Protein AF-A0A1F5CAJ2-F1 (afdb_monomer)

Foldseek 3Di:
DPPVVVVVVVVVVVVVVVVVVVVVLQPDQDPVSLVVLLVVLLVLLVVLLVLQVAFQADVVVPRHGLVNCLVVPVPLSVLLNVLSVQLNVLSVDPDLVSLVVSLVSLVVSLVSLVVVSCVRCVDPDDDDPRNCSSVVSNVSSVVSNVSSVSSNSSSVVVVVVVD

Solvent-accessible surface area (backbone atoms only — not comparable to full-atom values): 8713 Å² total; per-residue (Å²): 141,65,68,69,59,55,53,50,51,51,52,51,54,50,50,52,53,50,53,54,55,50,50,62,66,74,71,58,88,46,77,65,52,52,54,45,35,36,49,51,38,30,52,53,41,54,52,44,59,55,43,28,75,35,30,53,35,53,67,94,76,69,39,41,20,42,50,53,40,29,74,73,62,37,62,60,50,37,51,37,53,50,27,47,54,50,18,36,57,20,40,71,48,89,48,67,70,42,34,53,52,15,40,53,33,41,51,51,29,51,57,44,51,55,57,40,48,52,70,75,53,79,61,97,66,88,79,51,91,71,35,42,37,56,58,54,40,50,53,50,39,55,55,40,45,54,40,36,50,50,39,48,52,54,52,54,52,54,56,65,75,74,106

Secondary structure (DSSP, 8-state):
--HHHHHHHHHHHHHHHHHHHHHHHHH---HHHHHHHHHHHHHHHHHHHHGGGSB-S-GGGT--BHHHHHHTT-HHHHHHHHHHHHHHHHHT-S-HHHHHHHHHHHHHHHHHHHHHHHHH--S-----GGG-HHHHHHHHHHHHHHHHHHHHHHHHHHHHHH-

Sequence (163 aa):
MSETWEIAIFWFVFMILSGWILRQFYFSKSATLIKYFRHTAFIVEIIIIGLFFFPWVPKARGGFSGWNLALHGNAGVTALLLLLIISAGLFLSRNLKFIIVGVASHIAANVLIFAVMIQILPETVQLGFHDVAPIIMALLLLTNTVVALLLWDQLQKQERYSK

pLDDT: mean 83.62, std 11.01, range [51.66, 96.25]

Organism: NCBI:txid1797306

Structure (mmCIF, N/CA/C/O backbone):
data_AF-A0A1F5CAJ2-F1
#
_entry.id   AF-A0A1F5CAJ2-F1
#
loop_
_atom_site.group_PDB
_atom_site.id
_atom_site.type_symbol
_atom_site.label_atom_id
_atom_site.label_alt_id
_atom_site.label_comp_id
_atom_site.label_asym_id
_atom_site.label_entity_id
_atom_site.label_seq_id
_atom_site.pdbx_PDB_ins_code
_atom_site.Cartn_x
_atom_site.Cartn_y
_atom_site.Cartn_z
_atom_site.occupancy
_atom_site.B_iso_or_equiv
_atom_site.auth_seq_id
_atom_site.auth_comp_id
_atom_site.auth_asym_id
_atom_site.auth_atom_id
_atom_site.pdbx_PDB_model_num
ATOM 1 N N . MET A 1 1 ? 35.418 11.214 11.364 1.00 51.66 1 MET A N 1
ATOM 2 C CA . MET A 1 1 ? 34.842 10.839 12.678 1.00 51.66 1 MET A CA 1
ATOM 3 C C . MET A 1 1 ? 33.570 11.649 13.017 1.00 51.66 1 MET A C 1
ATOM 5 O O . MET A 1 1 ? 33.241 11.768 14.188 1.00 51.66 1 MET A O 1
ATOM 9 N N . SER A 1 2 ? 32.831 12.178 12.025 1.00 60.28 2 SER A N 1
ATOM 10 C CA . SER A 1 2 ? 31.678 13.082 12.234 1.00 60.28 2 SER A CA 1
ATOM 11 C C . SER A 1 2 ? 30.306 12.474 11.899 1.00 60.28 2 SER A C 1
ATOM 13 O O . SER A 1 2 ? 29.328 12.834 12.537 1.00 60.28 2 SER A O 1
ATOM 15 N N . GLU A 1 3 ? 30.213 11.510 10.980 1.00 64.81 3 GLU A N 1
ATOM 16 C CA . GLU A 1 3 ? 28.907 11.022 10.490 1.00 64.81 3 GLU A CA 1
ATOM 17 C C . GLU A 1 3 ? 28.142 10.138 11.493 1.00 64.81 3 GLU A C 1
ATOM 19 O O . GLU A 1 3 ? 26.915 10.155 11.545 1.00 64.81 3 GLU A O 1
ATOM 24 N N . THR A 1 4 ? 28.839 9.378 12.342 1.00 74.88 4 THR A N 1
ATOM 25 C CA . THR A 1 4 ? 28.196 8.415 13.255 1.00 74.88 4 THR A CA 1
ATOM 26 C C . THR A 1 4 ? 27.371 9.081 14.353 1.00 74.88 4 THR A C 1
ATOM 28 O O . THR A 1 4 ? 26.345 8.541 14.766 1.00 74.88 4 THR A O 1
ATOM 31 N N . TRP A 1 5 ? 27.791 10.256 14.824 1.00 82.56 5 TRP A N 1
ATOM 32 C CA . TRP A 1 5 ? 27.087 10.980 15.883 1.00 82.56 5 TRP A CA 1
ATOM 33 C C . TRP A 1 5 ? 25.833 11.684 15.362 1.00 82.56 5 TRP A C 1
ATOM 35 O O . TRP A 1 5 ? 24.804 11.663 16.032 1.00 82.56 5 TRP A O 1
ATOM 45 N N . GLU A 1 6 ? 25.885 12.233 14.148 1.00 79.44 6 GLU A N 1
ATOM 46 C CA . GLU A 1 6 ? 24.728 12.842 13.481 1.00 79.44 6 GLU A CA 1
ATOM 47 C C . GLU A 1 6 ? 23.634 11.801 13.212 1.00 79.44 6 GLU A C 1
ATOM 49 O O . GLU A 1 6 ? 22.464 12.030 13.529 1.00 79.44 6 GLU A O 1
ATOM 54 N N . ILE A 1 7 ? 24.027 10.615 12.732 1.00 80.69 7 ILE A N 1
ATOM 55 C CA . ILE A 1 7 ? 23.117 9.482 12.526 1.00 80.69 7 ILE A CA 1
ATOM 56 C C . ILE A 1 7 ? 22.482 9.050 13.858 1.00 80.69 7 ILE A C 1
ATOM 58 O O . ILE A 1 7 ? 21.267 8.859 13.928 1.00 80.69 7 ILE A O 1
ATOM 62 N N . ALA A 1 8 ? 23.269 8.931 14.932 1.00 84.31 8 ALA A N 1
ATOM 63 C CA . ALA A 1 8 ? 22.755 8.536 16.245 1.00 84.31 8 ALA A CA 1
ATOM 64 C C . ALA A 1 8 ? 21.752 9.556 16.816 1.00 84.31 8 ALA A C 1
ATOM 66 O O . ALA A 1 8 ? 20.702 9.166 17.331 1.00 84.31 8 ALA A O 1
ATOM 67 N N . ILE A 1 9 ? 22.042 10.855 16.688 1.00 85.50 9 ILE A N 1
ATOM 68 C CA . ILE A 1 9 ? 21.148 11.931 17.136 1.00 85.50 9 ILE A CA 1
ATOM 69 C C . ILE A 1 9 ? 19.850 11.923 16.326 1.00 85.50 9 ILE A C 1
ATOM 71 O O . ILE A 1 9 ? 18.773 12.001 16.919 1.00 85.50 9 ILE A O 1
ATOM 75 N N . PHE A 1 10 ? 19.932 11.775 15.000 1.00 83.19 10 PHE A N 1
ATOM 76 C CA . PHE A 1 10 ? 18.750 11.679 14.144 1.00 83.19 10 PHE A CA 1
ATOM 77 C C . PHE A 1 10 ? 17.832 10.537 14.592 1.00 83.19 10 PHE A C 1
ATOM 79 O O . PHE A 1 10 ? 16.653 10.773 14.856 1.00 83.19 10 PHE A O 1
ATOM 86 N N . TRP A 1 11 ? 18.368 9.322 14.762 1.00 83.06 11 TRP A N 1
ATOM 87 C CA . TRP A 1 11 ? 17.574 8.168 15.195 1.00 83.06 11 TRP A CA 1
ATOM 88 C C . TRP A 1 11 ? 17.002 8.334 16.603 1.00 83.06 11 TRP A C 1
ATOM 90 O O . TRP A 1 11 ? 15.862 7.940 16.848 1.00 83.06 11 TRP A O 1
ATOM 100 N N . PHE A 1 12 ? 17.751 8.948 17.519 1.00 84.19 12 PHE A N 1
ATOM 101 C CA . PHE A 1 12 ? 17.285 9.200 18.880 1.00 84.19 12 PHE A CA 1
ATOM 102 C C . PHE A 1 12 ? 16.118 10.194 18.916 1.00 84.19 12 PHE A C 1
ATOM 104 O O . PHE A 1 12 ? 15.074 9.916 19.512 1.00 84.19 12 PHE A O 1
ATOM 111 N N . VAL A 1 13 ? 16.257 11.328 18.224 1.00 79.75 13 VAL A N 1
ATOM 112 C CA . VAL A 1 13 ? 15.194 12.335 18.099 1.00 79.75 13 VAL A CA 1
ATOM 113 C C . VAL A 1 13 ? 13.984 11.737 17.385 1.00 79.75 13 VAL A C 1
ATOM 115 O O . VAL A 1 13 ? 12.855 11.902 17.849 1.00 79.75 13 VAL A O 1
ATOM 118 N N . PHE A 1 14 ? 14.212 10.981 16.310 1.00 78.56 14 PHE A N 1
ATOM 119 C CA . PHE A 1 14 ? 13.160 10.300 15.564 1.00 78.56 14 PHE A CA 1
ATOM 120 C C . PHE A 1 14 ? 12.399 9.288 16.428 1.00 78.56 14 PHE A C 1
ATOM 122 O O . PHE A 1 14 ? 11.169 9.255 16.388 1.00 78.56 14 PHE A O 1
ATOM 129 N N . MET A 1 15 ? 13.095 8.507 17.259 1.00 78.75 15 MET A N 1
ATOM 130 C CA . MET A 1 15 ? 12.482 7.559 18.192 1.00 78.75 15 MET A CA 1
ATOM 131 C C . MET A 1 15 ? 11.616 8.272 19.240 1.00 78.75 15 MET A C 1
ATOM 133 O O . MET A 1 15 ? 10.490 7.840 19.492 1.00 78.75 15 MET A O 1
ATOM 137 N N . ILE A 1 16 ? 12.099 9.377 19.821 1.00 78.25 16 ILE A N 1
ATOM 138 C CA . ILE A 1 16 ? 11.341 10.161 20.811 1.00 78.25 16 ILE A CA 1
ATOM 139 C C . ILE A 1 16 ? 10.093 10.780 20.180 1.00 78.25 16 ILE A C 1
ATOM 141 O O . ILE A 1 16 ? 8.999 10.642 20.731 1.00 78.25 16 ILE A O 1
ATOM 145 N N . LEU A 1 17 ? 10.235 11.430 19.020 1.00 75.00 17 LEU A N 1
ATOM 146 C CA . LEU A 1 17 ? 9.106 12.021 18.300 1.00 75.00 17 LEU A CA 1
ATOM 147 C C . LEU A 1 17 ? 8.087 10.958 17.895 1.00 75.00 17 LEU A C 1
ATOM 149 O O . LEU A 1 17 ? 6.894 11.141 18.131 1.00 75.00 17 LEU A O 1
ATOM 153 N N . SER A 1 18 ? 8.550 9.829 17.357 1.00 72.44 18 SER A N 1
ATOM 154 C CA . SER A 1 18 ? 7.681 8.708 16.993 1.00 72.44 18 SER A CA 1
ATOM 155 C C . SER A 1 18 ? 6.931 8.186 18.216 1.00 72.44 18 SER A C 1
ATOM 157 O O . SER A 1 18 ? 5.709 8.075 18.179 1.00 72.44 18 SER A O 1
ATOM 159 N N . GLY A 1 19 ? 7.622 7.950 19.336 1.00 72.44 19 GLY A N 1
ATOM 160 C CA . GLY A 1 19 ? 6.998 7.498 20.581 1.00 72.44 19 GLY A CA 1
ATOM 161 C C . GLY A 1 19 ? 5.970 8.488 21.137 1.00 72.44 19 GLY A C 1
ATOM 162 O O . GLY A 1 19 ? 4.894 8.086 21.589 1.00 72.44 19 GLY A O 1
ATOM 163 N N . TRP A 1 20 ? 6.258 9.788 21.065 1.00 68.50 20 TRP A N 1
ATOM 164 C CA . TRP A 1 20 ? 5.348 10.836 21.525 1.00 68.50 20 TRP A CA 1
ATOM 165 C C . TRP A 1 20 ? 4.090 10.947 20.652 1.00 68.50 20 TRP A C 1
ATOM 167 O O . TRP A 1 20 ? 2.975 11.004 21.179 1.00 68.50 20 TRP A O 1
ATOM 177 N N . ILE A 1 21 ? 4.254 10.895 19.327 1.00 68.88 21 ILE A N 1
ATOM 178 C CA . ILE A 1 21 ? 3.151 10.899 18.360 1.00 68.88 21 ILE A CA 1
ATOM 179 C C . ILE A 1 21 ? 2.293 9.637 18.525 1.00 68.88 21 ILE A C 1
ATOM 181 O O . ILE A 1 21 ? 1.071 9.737 18.638 1.00 68.88 21 ILE A O 1
ATOM 185 N N . LEU A 1 22 ? 2.910 8.453 18.629 1.00 65.94 22 LEU A N 1
ATOM 186 C CA . LEU A 1 22 ? 2.186 7.198 18.860 1.00 65.94 22 LEU A CA 1
ATOM 187 C C . LEU A 1 22 ? 1.348 7.251 20.144 1.00 65.94 22 LEU A C 1
ATOM 189 O O . LEU A 1 22 ? 0.206 6.790 20.149 1.00 65.94 22 LEU A O 1
ATOM 193 N N . ARG A 1 23 ? 1.867 7.856 21.220 1.00 63.22 23 ARG A N 1
ATOM 194 C CA . ARG A 1 23 ? 1.142 7.982 22.492 1.00 63.22 23 ARG A CA 1
ATOM 195 C C . ARG A 1 23 ? -0.155 8.789 22.353 1.00 63.22 23 ARG A C 1
ATOM 197 O O . ARG A 1 23 ? -1.172 8.383 22.912 1.00 63.22 23 ARG A O 1
ATOM 204 N N . GLN A 1 24 ? -0.151 9.892 21.604 1.00 61.94 24 GLN A N 1
ATOM 205 C CA . GLN A 1 24 ? -1.359 10.702 21.360 1.00 61.94 24 GLN A CA 1
ATOM 206 C C . GLN A 1 24 ? -2.468 9.885 20.677 1.00 61.94 24 GLN A C 1
ATOM 208 O O . GLN A 1 24 ? -3.648 10.007 21.012 1.00 61.94 24 GLN A O 1
ATOM 213 N N . PHE A 1 25 ? -2.080 8.990 19.773 1.00 60.44 25 PHE A N 1
ATOM 214 C CA . PHE A 1 25 ? -3.002 8.164 19.003 1.00 60.44 25 PHE A CA 1
ATOM 215 C C . PHE A 1 25 ? -3.466 6.893 19.729 1.00 60.44 25 PHE A C 1
ATOM 217 O O . PHE A 1 25 ? -4.589 6.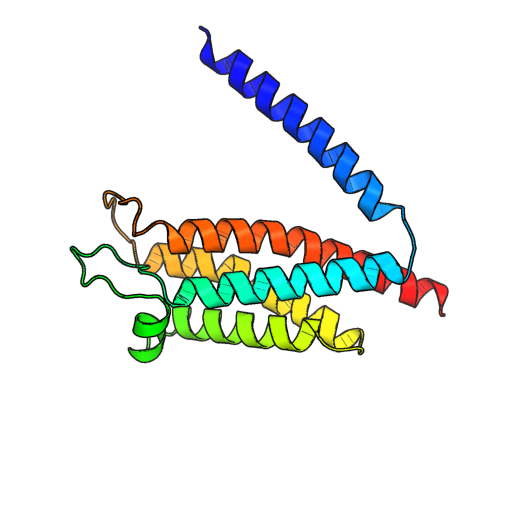443 19.508 1.00 60.44 25 PHE A O 1
ATOM 224 N N . TYR A 1 26 ? -2.652 6.324 20.622 1.00 56.84 26 TYR A N 1
ATOM 225 C CA . TYR A 1 26 ? -2.979 5.063 21.302 1.00 56.84 26 TYR A CA 1
ATOM 226 C C . TYR A 1 26 ? -3.961 5.226 22.478 1.00 56.84 26 TYR A C 1
ATOM 228 O O . TYR A 1 26 ? -4.717 4.296 22.790 1.00 56.84 26 TYR A O 1
ATOM 236 N N . PHE A 1 27 ? -3.958 6.398 23.130 1.00 54.19 27 PHE A N 1
ATOM 237 C CA . PHE A 1 27 ? -4.689 6.647 24.383 1.00 54.19 27 PHE A CA 1
ATOM 238 C C . PHE A 1 27 ? -5.929 7.549 24.249 1.00 54.19 27 PHE A C 1
ATOM 240 O O . PHE A 1 27 ? -6.737 7.602 25.177 1.00 54.19 27 PHE A O 1
ATOM 247 N N . SER A 1 28 ? -6.131 8.220 23.112 1.00 56.06 28 SER A N 1
ATOM 248 C CA . SER A 1 28 ? -7.320 9.047 22.873 1.00 56.06 28 SER A CA 1
ATOM 249 C C . SER A 1 28 ? -8.484 8.192 22.359 1.00 56.06 28 SER A C 1
ATOM 251 O O . SER A 1 28 ? -8.513 7.790 21.201 1.00 56.06 28 SER A O 1
ATOM 253 N N . LYS A 1 29 ? -9.466 7.887 23.214 1.00 57.38 29 LYS A N 1
ATOM 254 C CA . LYS A 1 29 ? -10.694 7.192 22.796 1.00 57.38 29 LYS A CA 1
ATOM 255 C C . LYS A 1 29 ? -11.724 8.212 22.326 1.00 57.38 29 LYS A C 1
ATOM 257 O O . LYS A 1 29 ? -12.410 8.818 23.144 1.00 57.38 29 LYS A O 1
ATOM 262 N N . SER A 1 30 ? -11.889 8.379 21.018 1.00 67.06 30 SER A N 1
ATOM 263 C CA . SER A 1 30 ? -13.101 9.021 20.502 1.00 67.06 30 SER A CA 1
ATOM 264 C C . SER A 1 30 ? -13.534 8.420 19.171 1.00 67.06 30 SER A C 1
ATOM 266 O O . SER A 1 30 ? -12.708 8.061 18.331 1.00 67.06 30 SER A O 1
ATOM 268 N N . ALA A 1 31 ? -14.848 8.348 18.950 1.00 72.12 31 ALA A N 1
ATOM 269 C CA . ALA A 1 31 ? -15.423 7.977 17.656 1.00 72.12 31 ALA A CA 1
ATOM 270 C C . ALA A 1 31 ? -14.905 8.879 16.514 1.00 72.12 31 ALA A C 1
ATOM 272 O O . ALA A 1 31 ? -14.805 8.451 15.362 1.00 72.12 31 ALA A O 1
ATOM 273 N N . THR A 1 32 ? -14.510 10.112 16.845 1.00 77.75 32 THR A N 1
ATOM 274 C CA . THR A 1 32 ? -13.854 11.057 15.938 1.00 77.75 32 THR A CA 1
ATOM 275 C C . THR A 1 32 ? -12.485 10.553 15.482 1.00 77.75 32 THR A C 1
ATOM 277 O O . THR A 1 32 ? -12.175 10.668 14.299 1.00 77.75 32 THR A O 1
ATOM 280 N N . LEU A 1 33 ? -11.699 9.934 16.370 1.00 78.56 33 LEU A N 1
ATOM 281 C CA . LEU A 1 33 ? -10.375 9.388 16.050 1.00 78.56 33 LEU A CA 1
ATOM 282 C C . LEU A 1 33 ? -10.472 8.198 15.081 1.00 78.56 33 LEU A C 1
ATOM 284 O O . LEU A 1 33 ? -9.744 8.138 14.095 1.00 78.56 33 LEU A O 1
ATOM 288 N N . ILE A 1 34 ? -11.439 7.300 15.300 1.00 83.12 34 ILE A N 1
ATOM 289 C CA . ILE A 1 34 ? -11.730 6.178 14.389 1.00 83.12 34 ILE A CA 1
ATOM 290 C C . ILE A 1 34 ? -12.128 6.705 13.008 1.00 83.12 34 ILE A C 1
ATOM 292 O O . ILE A 1 34 ? -11.615 6.244 11.986 1.00 83.12 34 ILE A O 1
ATOM 296 N N . LYS A 1 35 ? -13.022 7.702 12.958 1.00 84.62 35 LYS A N 1
ATOM 297 C CA . LYS A 1 35 ? -13.433 8.325 11.694 1.00 84.62 35 LYS A CA 1
ATOM 298 C C . LYS A 1 35 ? -12.249 8.989 10.988 1.00 84.62 35 LYS A C 1
ATOM 300 O O . LYS A 1 35 ? -12.163 8.871 9.766 1.00 84.62 35 LYS A O 1
ATOM 305 N N . TYR A 1 36 ? -11.371 9.650 11.742 1.00 85.19 36 TYR A N 1
ATOM 306 C CA . TYR A 1 36 ? -10.161 10.287 11.231 1.00 85.19 36 TYR A CA 1
ATOM 307 C C . TYR A 1 36 ? -9.210 9.257 10.620 1.00 85.19 36 TYR A C 1
ATOM 309 O O . TYR A 1 36 ? -8.935 9.347 9.429 1.00 85.19 36 TYR A O 1
ATOM 317 N N . PHE A 1 37 ? -8.806 8.220 11.364 1.00 87.38 37 PHE A N 1
ATOM 318 C CA . PHE A 1 37 ? -7.924 7.172 10.835 1.00 87.38 37 PHE A CA 1
ATOM 319 C C . PHE A 1 37 ? -8.500 6.476 9.615 1.00 87.38 37 PHE A C 1
ATOM 321 O O . PHE A 1 37 ? -7.772 6.211 8.669 1.00 87.38 37 PHE A O 1
ATOM 328 N N . ARG A 1 38 ? -9.811 6.230 9.597 1.00 87.69 38 ARG A N 1
ATOM 329 C CA . ARG A 1 38 ? -10.475 5.635 8.441 1.00 87.69 38 ARG A CA 1
ATOM 330 C C . ARG A 1 38 ? -10.390 6.524 7.197 1.00 87.69 38 ARG A C 1
ATOM 332 O O . ARG A 1 38 ? -10.131 6.016 6.113 1.00 87.69 38 ARG A O 1
ATOM 339 N N . HIS A 1 39 ? -10.596 7.835 7.343 1.00 86.88 39 HIS A N 1
ATOM 340 C CA . HIS A 1 39 ? -10.464 8.771 6.219 1.00 86.88 39 HIS A CA 1
ATOM 341 C C . HIS A 1 39 ? -9.015 8.912 5.778 1.00 86.88 39 HIS A C 1
ATOM 343 O O . HIS A 1 39 ? -8.756 8.877 4.582 1.00 86.88 39 HIS A O 1
ATOM 349 N N . THR A 1 40 ? -8.080 9.032 6.721 1.00 88.25 40 THR A N 1
ATOM 350 C CA . THR A 1 40 ? -6.649 9.085 6.415 1.00 88.25 40 THR A CA 1
ATOM 351 C C . THR A 1 40 ? -6.219 7.826 5.671 1.00 88.25 40 THR A C 1
ATOM 353 O O . THR A 1 40 ? -5.620 7.942 4.608 1.00 88.25 40 THR A O 1
ATOM 356 N N . ALA A 1 41 ? -6.605 6.645 6.163 1.00 89.50 41 ALA A N 1
ATOM 357 C CA . ALA A 1 41 ? -6.274 5.378 5.528 1.00 89.50 41 ALA A CA 1
ATOM 358 C C . ALA A 1 41 ? -6.822 5.282 4.108 1.00 89.50 41 ALA A C 1
ATOM 360 O O . ALA A 1 41 ? -6.089 4.935 3.188 1.00 89.50 41 ALA A O 1
ATOM 361 N N . PHE A 1 42 ? -8.083 5.670 3.921 1.00 90.94 42 PHE A N 1
ATOM 362 C CA . PHE A 1 42 ? -8.710 5.726 2.608 1.00 90.94 42 PHE A CA 1
ATOM 363 C C . PHE A 1 42 ? -8.013 6.714 1.660 1.00 90.94 42 PHE A C 1
ATOM 365 O O . PHE A 1 42 ? -7.692 6.350 0.535 1.00 90.94 42 PHE A O 1
ATOM 372 N N . ILE A 1 43 ? -7.753 7.950 2.099 1.00 88.25 43 ILE A N 1
ATOM 373 C CA . ILE A 1 43 ? -7.111 8.982 1.270 1.00 88.25 43 ILE A CA 1
ATOM 374 C C . ILE A 1 43 ? -5.721 8.526 0.828 1.00 88.25 43 ILE A C 1
ATOM 376 O O . ILE A 1 43 ? -5.387 8.651 -0.349 1.00 88.25 43 ILE A O 1
ATOM 380 N N . VAL A 1 44 ? -4.924 7.978 1.749 1.00 89.81 44 VAL A N 1
ATOM 381 C CA . VAL A 1 44 ? -3.588 7.471 1.421 1.00 89.81 44 VAL A CA 1
ATOM 382 C C . VAL A 1 44 ? -3.682 6.297 0.443 1.00 89.81 44 VAL A C 1
ATOM 384 O O . VAL A 1 44 ? -2.920 6.273 -0.520 1.00 89.81 44 VAL A O 1
ATOM 387 N N . GLU A 1 45 ? -4.659 5.397 0.597 1.00 92.06 45 GLU A N 1
ATOM 388 C CA . GLU A 1 45 ? -4.891 4.299 -0.354 1.00 92.06 45 GLU A CA 1
ATOM 389 C C . GLU A 1 45 ? -5.226 4.813 -1.763 1.00 92.06 45 GLU A C 1
ATOM 391 O O . GLU A 1 45 ? -4.696 4.312 -2.753 1.00 92.06 45 GLU A O 1
ATOM 396 N N . ILE A 1 46 ? -6.056 5.855 -1.873 1.00 93.31 46 ILE A N 1
ATOM 397 C CA . ILE A 1 46 ? -6.383 6.484 -3.162 1.00 93.31 46 ILE A CA 1
ATOM 398 C C . ILE A 1 46 ? -5.148 7.134 -3.796 1.00 93.31 46 ILE A C 1
ATOM 400 O O . ILE A 1 46 ? -4.942 7.000 -5.003 1.00 93.31 46 ILE A O 1
ATOM 404 N N . ILE A 1 47 ? -4.304 7.800 -3.002 1.00 92.25 47 ILE A N 1
ATOM 405 C CA . ILE A 1 47 ? -3.036 8.367 -3.489 1.00 92.25 47 ILE A CA 1
ATOM 406 C C . ILE A 1 47 ? -2.122 7.248 -4.003 1.00 92.25 47 ILE A C 1
ATOM 408 O O . ILE A 1 47 ? -1.566 7.370 -5.094 1.00 92.25 47 ILE A O 1
ATOM 412 N N . ILE A 1 48 ? -2.011 6.145 -3.257 1.00 92.94 48 ILE A N 1
ATOM 413 C CA . ILE A 1 48 ? -1.251 4.956 -3.659 1.00 92.94 48 ILE A CA 1
ATOM 414 C C . ILE A 1 48 ? -1.790 4.407 -4.987 1.00 92.94 48 ILE A C 1
ATOM 416 O O . ILE A 1 48 ? -1.015 4.211 -5.918 1.00 92.94 48 ILE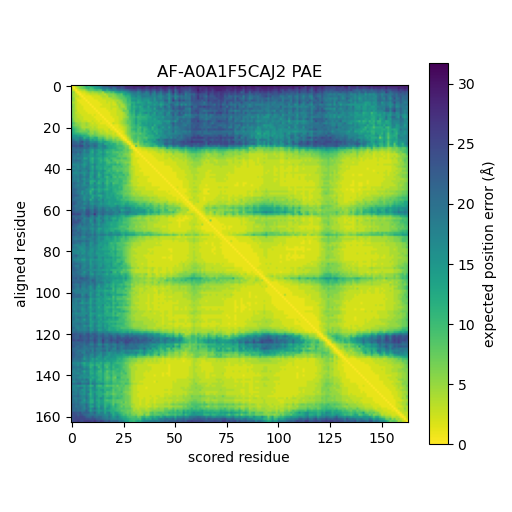 A O 1
ATOM 420 N N . ILE A 1 49 ? -3.104 4.233 -5.140 1.00 94.69 49 ILE A N 1
ATOM 421 C CA . ILE A 1 49 ? -3.702 3.803 -6.416 1.00 94.69 49 ILE A CA 1
ATOM 422 C C . ILE A 1 49 ? -3.358 4.792 -7.542 1.00 94.69 49 ILE A C 1
ATOM 424 O O . ILE A 1 49 ? -3.026 4.371 -8.647 1.00 94.69 49 ILE A O 1
ATOM 428 N N . GLY A 1 50 ? -3.343 6.099 -7.271 1.00 90.94 50 GLY A N 1
ATOM 429 C CA . GLY A 1 50 ? -2.891 7.115 -8.228 1.00 90.94 50 GLY A CA 1
ATOM 430 C C . GLY A 1 50 ? -1.452 6.904 -8.724 1.00 90.94 50 GLY A C 1
ATOM 431 O O . GLY A 1 50 ? -1.164 7.131 -9.900 1.00 90.94 50 GLY A O 1
ATOM 432 N N . LEU A 1 51 ? -0.555 6.391 -7.876 1.00 91.81 51 LEU A N 1
ATOM 433 C CA . LEU A 1 51 ? 0.836 6.098 -8.244 1.00 91.81 51 LEU A CA 1
ATOM 434 C C . LEU A 1 51 ? 0.982 4.929 -9.237 1.00 91.81 51 LEU A C 1
ATOM 436 O O . LEU A 1 51 ? 2.044 4.786 -9.846 1.00 91.81 51 LEU A O 1
ATOM 440 N N . PHE A 1 52 ? -0.062 4.124 -9.479 1.00 93.00 52 PHE A N 1
ATOM 441 C CA . PHE A 1 52 ? -0.042 3.115 -10.552 1.00 93.00 52 PHE A CA 1
ATOM 442 C C . PHE A 1 52 ? 0.037 3.731 -11.951 1.00 93.00 52 PHE A C 1
ATOM 444 O O . PHE A 1 52 ? 0.527 3.081 -12.874 1.00 93.00 52 PHE A O 1
ATOM 451 N N . PHE A 1 53 ? -0.424 4.969 -12.129 1.00 91.12 53 PHE A N 1
ATOM 452 C CA . PHE A 1 53 ? -0.404 5.638 -13.433 1.00 91.12 53 PHE A CA 1
ATOM 453 C C . PHE A 1 53 ? 0.964 6.240 -13.780 1.00 91.12 53 PHE A C 1
ATOM 455 O O . PHE A 1 53 ? 1.177 6.667 -14.914 1.00 91.12 53 PHE A O 1
ATOM 462 N N . PHE A 1 54 ? 1.905 6.239 -12.835 1.00 89.88 54 PHE A N 1
ATOM 463 C CA . PHE A 1 54 ? 3.264 6.734 -13.033 1.00 89.88 54 PHE A CA 1
ATOM 464 C C . PHE A 1 54 ? 4.213 5.616 -13.487 1.00 89.88 54 PHE A C 1
ATOM 466 O O . PHE A 1 54 ? 3.904 4.439 -13.287 1.00 89.88 54 PHE A O 1
ATOM 473 N N . PRO A 1 55 ? 5.363 5.952 -14.102 1.00 88.31 55 PRO A N 1
ATOM 474 C CA . PRO A 1 55 ? 6.367 4.970 -14.501 1.00 88.31 55 PRO A CA 1
ATOM 475 C C . PRO A 1 55 ? 6.892 4.171 -13.303 1.00 88.31 55 PRO A C 1
ATOM 477 O O . PRO A 1 55 ? 7.258 4.736 -12.274 1.00 88.31 55 PRO A O 1
ATOM 480 N N . TRP A 1 56 ? 6.905 2.847 -13.440 1.00 88.88 56 TRP A N 1
ATOM 481 C CA . TRP A 1 56 ? 7.498 1.919 -12.468 1.00 88.88 56 TRP A CA 1
ATOM 482 C C . TRP A 1 56 ? 8.800 1.321 -12.988 1.00 88.88 56 TRP A C 1
ATOM 484 O O . TRP A 1 56 ? 9.654 0.900 -12.213 1.00 88.88 56 TRP A O 1
ATOM 494 N N . VAL A 1 57 ? 8.934 1.277 -14.312 1.00 86.44 57 VAL A N 1
ATOM 495 C CA . VAL A 1 57 ? 10.100 0.764 -15.018 1.00 86.44 57 VAL A CA 1
ATOM 496 C C . VAL A 1 57 ? 10.824 1.932 -15.684 1.00 86.44 57 VAL A C 1
ATOM 498 O O . VAL A 1 57 ? 10.166 2.724 -16.362 1.00 86.44 57 VAL A O 1
ATOM 501 N N . PRO A 1 58 ? 12.163 2.008 -15.586 1.00 82.00 58 PRO A N 1
ATOM 502 C CA . PRO A 1 58 ? 12.954 3.012 -16.283 1.00 82.00 58 PRO A CA 1
ATOM 503 C C . PRO A 1 58 ? 12.686 3.029 -17.787 1.00 82.00 58 PRO A C 1
ATOM 505 O O . PRO A 1 58 ? 12.486 1.983 -18.415 1.00 82.00 58 PRO A O 1
ATOM 508 N N . LYS A 1 59 ? 12.752 4.214 -18.406 1.00 80.31 59 LYS A N 1
ATOM 509 C CA . LYS A 1 59 ? 12.529 4.378 -19.858 1.00 80.31 59 LYS A CA 1
ATOM 510 C C . LYS A 1 59 ? 13.398 3.450 -20.714 1.00 80.31 59 LYS A C 1
ATOM 512 O O . LYS A 1 59 ? 12.921 2.940 -21.721 1.00 80.31 59 LYS A O 1
ATOM 517 N N . ALA A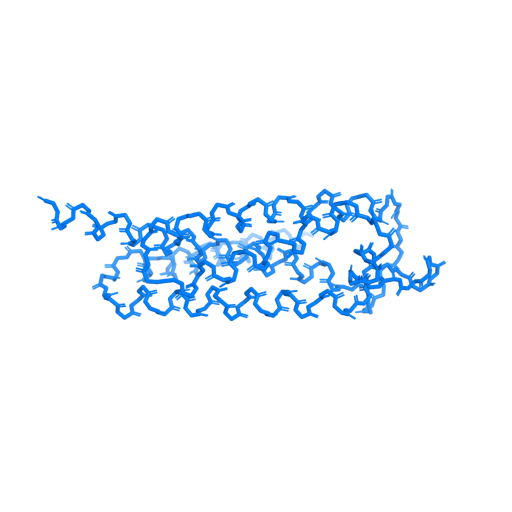 1 60 ? 14.630 3.170 -20.281 1.00 75.62 60 ALA A N 1
ATOM 518 C CA . ALA A 1 60 ? 15.545 2.244 -20.957 1.00 75.62 60 ALA A CA 1
ATOM 519 C C . ALA A 1 60 ? 14.998 0.805 -21.087 1.00 75.62 60 ALA A C 1
ATOM 521 O O . ALA A 1 60 ? 15.455 0.053 -21.940 1.00 75.62 60 ALA A O 1
ATOM 522 N N . ARG A 1 61 ? 14.015 0.424 -20.260 1.00 75.12 61 ARG A N 1
ATOM 523 C CA . ARG A 1 61 ? 13.356 -0.893 -20.244 1.00 75.12 61 ARG A CA 1
ATOM 524 C C . ARG A 1 61 ? 11.880 -0.823 -20.661 1.00 75.12 61 ARG A C 1
ATOM 526 O O . ARG A 1 61 ? 11.091 -1.695 -20.314 1.00 75.12 61 ARG A O 1
ATOM 533 N N . GLY A 1 62 ? 11.498 0.228 -21.388 1.00 77.94 62 GLY A N 1
ATOM 534 C CA . GLY A 1 62 ? 10.151 0.393 -21.943 1.00 77.94 62 GLY A CA 1
ATOM 535 C C . GLY A 1 62 ? 9.252 1.371 -21.188 1.00 77.94 62 GLY A C 1
ATOM 536 O O . GLY A 1 62 ? 8.182 1.698 -21.689 1.00 77.94 62 GLY A O 1
ATOM 537 N N . GLY A 1 63 ? 9.670 1.896 -20.027 1.00 81.19 63 GLY A N 1
ATOM 538 C CA . GLY A 1 63 ? 8.941 2.991 -19.369 1.00 81.19 63 GLY A CA 1
ATOM 539 C C . GLY A 1 63 ? 7.546 2.617 -18.857 1.00 81.19 63 GLY A C 1
ATOM 540 O O . GLY A 1 63 ? 6.677 3.484 -18.763 1.00 81.19 63 GLY A O 1
ATOM 541 N N . PHE A 1 64 ? 7.291 1.333 -18.590 1.00 89.00 64 PHE A N 1
ATOM 542 C CA . PHE A 1 64 ? 5.963 0.868 -18.204 1.00 89.00 64 PHE A CA 1
ATOM 543 C C . PHE A 1 64 ? 5.532 1.435 -16.846 1.00 89.00 64 PHE A C 1
ATOM 545 O O . PHE A 1 64 ? 6.281 1.404 -15.866 1.00 89.00 64 PHE A O 1
ATOM 552 N N . SER A 1 65 ? 4.295 1.928 -16.791 1.00 91.50 65 SER A N 1
ATOM 553 C CA . SER A 1 65 ? 3.609 2.248 -15.542 1.00 91.50 65 SER A CA 1
ATOM 554 C C . SER A 1 65 ? 3.080 0.985 -14.862 1.00 91.50 65 SER A C 1
ATOM 556 O O . SER A 1 65 ? 2.903 -0.046 -15.516 1.00 91.50 65 SER A O 1
ATOM 558 N N . GLY A 1 66 ? 2.772 1.067 -13.566 1.00 87.75 66 GLY A N 1
ATOM 559 C CA . GLY A 1 66 ? 2.105 -0.023 -12.843 1.00 87.75 66 GLY A CA 1
ATOM 560 C C . GLY A 1 66 ? 0.787 -0.438 -13.509 1.00 87.75 66 GLY A C 1
ATOM 561 O O . GLY A 1 66 ? 0.500 -1.623 -13.656 1.00 87.75 66 GLY A O 1
ATOM 562 N N . TRP A 1 67 ? 0.019 0.532 -14.009 1.00 92.00 67 TRP A N 1
ATOM 563 C CA . TRP A 1 67 ? -1.201 0.282 -14.776 1.00 92.00 67 TRP A CA 1
ATOM 564 C C . TRP A 1 67 ? -0.929 -0.518 -16.053 1.00 92.00 67 TRP A C 1
ATOM 566 O O . TRP A 1 67 ? -1.578 -1.535 -16.301 1.00 92.00 67 TRP A O 1
ATOM 576 N N . ASN A 1 68 ? 0.069 -0.105 -16.839 1.00 93.44 68 ASN A N 1
ATOM 577 C CA . ASN A 1 68 ? 0.427 -0.828 -18.054 1.00 93.44 68 ASN A CA 1
ATOM 578 C C . ASN A 1 68 ? 0.885 -2.249 -17.720 1.00 93.44 68 ASN A C 1
ATOM 580 O O . ASN A 1 68 ? 0.458 -3.186 -18.385 1.00 93.44 68 ASN A O 1
ATOM 584 N N . LEU A 1 69 ? 1.692 -2.434 -16.675 1.00 91.75 69 LEU A N 1
ATOM 585 C CA . LEU A 1 69 ? 2.138 -3.761 -16.248 1.00 91.75 69 LEU A CA 1
ATOM 586 C C . LEU A 1 69 ? 0.970 -4.677 -15.853 1.00 91.75 69 LEU A C 1
ATOM 588 O O . LEU A 1 69 ? 0.982 -5.852 -16.218 1.00 91.75 69 LEU A O 1
ATOM 592 N N . ALA A 1 70 ? -0.048 -4.151 -15.165 1.00 92.81 70 ALA A N 1
ATOM 593 C CA . ALA A 1 70 ? -1.261 -4.909 -14.855 1.00 92.81 70 ALA A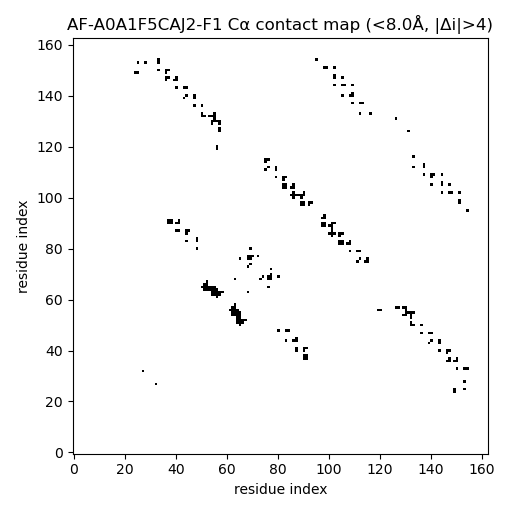 CA 1
ATOM 594 C C . ALA A 1 70 ? -2.006 -5.330 -16.134 1.00 92.81 70 ALA A C 1
ATOM 596 O O . ALA A 1 70 ? -2.350 -6.500 -16.293 1.00 92.81 70 ALA A O 1
ATOM 597 N N . LEU A 1 71 ? -2.189 -4.406 -17.085 1.00 92.88 71 LEU A N 1
ATOM 598 C CA . LEU A 1 71 ? -2.856 -4.698 -18.361 1.00 92.88 71 LEU A CA 1
ATOM 599 C C . LEU A 1 71 ? -2.091 -5.704 -19.234 1.00 92.88 71 LEU A C 1
ATOM 601 O O . LEU A 1 71 ? -2.712 -6.475 -19.959 1.00 92.88 71 LEU A O 1
ATOM 605 N N . HIS A 1 72 ? -0.761 -5.734 -19.142 1.00 91.06 72 HIS A N 1
ATOM 606 C CA . HIS A 1 72 ? 0.082 -6.715 -19.835 1.00 91.06 72 HIS A CA 1
ATOM 607 C C . HIS A 1 72 ? 0.142 -8.074 -19.112 1.00 91.06 72 HIS A C 1
ATOM 609 O O . HIS A 1 72 ? 0.943 -8.933 -19.477 1.00 91.06 72 HIS A O 1
ATOM 615 N N . GLY A 1 73 ? -0.696 -8.293 -18.092 1.00 88.38 73 GLY A N 1
ATOM 616 C CA . GLY A 1 73 ? -0.842 -9.588 -17.432 1.00 88.38 73 GLY A CA 1
ATOM 617 C C . GLY A 1 73 ? 0.212 -9.884 -16.367 1.00 88.38 73 GLY A C 1
ATOM 618 O O . GLY A 1 73 ? 0.377 -11.045 -15.988 1.00 88.38 73 GLY A O 1
ATOM 619 N N . ASN A 1 74 ? 0.922 -8.875 -15.845 1.00 93.38 74 ASN A N 1
ATOM 620 C CA . ASN A 1 74 ? 1.797 -9.099 -14.697 1.00 93.38 74 ASN A CA 1
ATOM 621 C C . ASN A 1 74 ? 0.943 -9.456 -13.467 1.00 93.38 74 ASN A C 1
ATOM 623 O O . ASN A 1 74 ? 0.262 -8.602 -12.890 1.00 93.38 74 ASN A O 1
ATOM 627 N N . ALA A 1 75 ? 0.983 -10.730 -13.069 1.00 93.69 75 ALA A N 1
ATOM 628 C CA . ALA A 1 75 ? 0.148 -11.263 -11.997 1.00 93.69 75 ALA A CA 1
ATOM 629 C C . ALA A 1 75 ? 0.397 -10.568 -10.648 1.00 93.69 75 ALA A C 1
ATOM 631 O O . ALA A 1 75 ? -0.559 -10.280 -9.930 1.00 93.69 75 ALA A O 1
ATOM 632 N N . GLY A 1 76 ? 1.654 -10.248 -10.321 1.00 93.94 76 GLY A N 1
ATOM 633 C CA . GLY A 1 76 ? 2.011 -9.581 -9.067 1.00 93.94 76 GLY A CA 1
ATOM 634 C C . GLY A 1 76 ? 1.467 -8.155 -8.993 1.00 93.94 76 GLY A C 1
ATOM 635 O O . GLY A 1 76 ? 0.830 -7.783 -8.009 1.00 93.94 76 GLY A O 1
ATOM 636 N N . VAL A 1 77 ? 1.644 -7.377 -10.064 1.00 93.94 77 VAL A N 1
ATOM 637 C CA . VAL A 1 77 ? 1.126 -6.001 -10.151 1.00 93.94 77 VAL A CA 1
ATOM 638 C C . VAL A 1 77 ? -0.405 -5.984 -10.156 1.00 93.94 77 VAL A C 1
ATOM 640 O O . VAL A 1 77 ? -1.018 -5.145 -9.499 1.00 93.94 77 VAL A O 1
ATOM 643 N N . THR A 1 78 ? -1.031 -6.945 -10.840 1.00 95.56 78 THR A N 1
ATOM 644 C CA . THR A 1 78 ? -2.495 -7.091 -10.878 1.00 95.56 78 THR A CA 1
ATOM 645 C C . THR A 1 78 ? -3.054 -7.437 -9.500 1.00 95.56 78 THR A C 1
ATOM 647 O O . THR A 1 78 ? -3.997 -6.797 -9.038 1.00 95.56 78 THR A O 1
ATOM 650 N N . ALA A 1 79 ? -2.456 -8.411 -8.811 1.00 96.00 79 ALA A N 1
ATOM 651 C CA . ALA A 1 79 ? -2.856 -8.785 -7.459 1.00 96.00 79 ALA A CA 1
ATOM 652 C C . ALA A 1 79 ? -2.687 -7.616 -6.479 1.00 96.00 79 ALA A C 1
ATOM 654 O O . ALA A 1 79 ? -3.577 -7.368 -5.666 1.00 96.00 79 ALA A O 1
ATOM 655 N N . LEU A 1 80 ? -1.592 -6.858 -6.597 1.00 95.75 80 LEU A N 1
ATOM 656 C CA . LEU A 1 80 ? -1.365 -5.660 -5.795 1.00 95.75 80 LEU A CA 1
ATOM 657 C C . LEU A 1 80 ? -2.462 -4.617 -6.028 1.00 95.75 80 LEU A C 1
ATOM 659 O O . LEU A 1 80 ? -3.061 -4.148 -5.064 1.00 95.75 80 LEU A O 1
ATOM 663 N N . LEU A 1 81 ? -2.778 -4.302 -7.286 1.00 95.75 81 LEU A N 1
ATOM 664 C CA . LEU A 1 81 ? -3.839 -3.351 -7.619 1.00 95.75 81 LEU A CA 1
ATOM 665 C C . LEU A 1 81 ? -5.194 -3.781 -7.039 1.00 95.75 81 LEU A C 1
ATOM 667 O O . LEU A 1 81 ? -5.903 -2.966 -6.450 1.00 95.75 81 LEU A O 1
ATOM 671 N N . LEU A 1 82 ? -5.541 -5.065 -7.163 1.00 96.19 82 LEU A N 1
ATOM 672 C CA . LEU A 1 82 ? -6.785 -5.603 -6.612 1.00 96.19 82 LEU A CA 1
ATOM 673 C C . LEU A 1 82 ? -6.830 -5.489 -5.086 1.00 96.19 82 LEU A C 1
ATOM 675 O O . LEU A 1 82 ? -7.852 -5.067 -4.547 1.00 96.19 82 LEU A O 1
ATOM 679 N N . LEU A 1 83 ? -5.737 -5.813 -4.388 1.00 96.25 83 LEU A N 1
ATOM 680 C CA . LEU A 1 83 ? -5.661 -5.681 -2.931 1.00 96.25 83 LEU A CA 1
ATOM 681 C C . LEU A 1 83 ? -5.862 -4.233 -2.473 1.00 96.25 83 LEU A C 1
ATOM 683 O O . LEU A 1 83 ? -6.598 -4.009 -1.512 1.00 96.25 83 LEU A O 1
ATOM 687 N N . LEU A 1 84 ? -5.272 -3.264 -3.178 1.00 95.19 84 LEU A N 1
ATOM 688 C CA . LEU A 1 84 ? -5.429 -1.836 -2.879 1.00 95.19 84 LEU A CA 1
ATOM 689 C C . LEU A 1 84 ? -6.870 -1.363 -3.109 1.00 95.19 84 LEU A C 1
ATOM 691 O O . LEU A 1 84 ? -7.442 -0.688 -2.256 1.00 95.19 84 LEU A O 1
ATOM 695 N N . ILE A 1 85 ? -7.495 -1.758 -4.225 1.00 95.44 85 ILE A N 1
ATOM 696 C CA . ILE A 1 85 ? -8.899 -1.422 -4.521 1.00 95.44 85 ILE A CA 1
ATOM 697 C C . ILE A 1 85 ? -9.832 -2.021 -3.461 1.00 95.44 85 ILE A C 1
ATOM 699 O O . ILE A 1 85 ? -10.723 -1.334 -2.954 1.00 95.44 85 ILE A O 1
ATOM 703 N N . ILE A 1 86 ? -9.618 -3.291 -3.103 1.00 94.88 86 ILE A N 1
ATOM 704 C CA . ILE A 1 86 ? -10.388 -3.979 -2.061 1.00 94.88 86 ILE A CA 1
ATOM 705 C C . ILE A 1 86 ? -10.202 -3.265 -0.721 1.00 94.88 86 ILE A C 1
ATOM 707 O O . ILE A 1 86 ? -11.192 -2.959 -0.057 1.00 94.88 86 ILE A O 1
ATOM 711 N N . SER A 1 87 ? -8.964 -2.952 -0.335 1.00 93.31 87 SER A N 1
ATOM 712 C CA . SER A 1 87 ? -8.674 -2.262 0.922 1.00 93.31 87 SER A CA 1
ATOM 713 C C . SER A 1 87 ? -9.342 -0.884 0.985 1.00 93.31 87 SER A C 1
ATOM 715 O O . SER A 1 87 ? -10.069 -0.6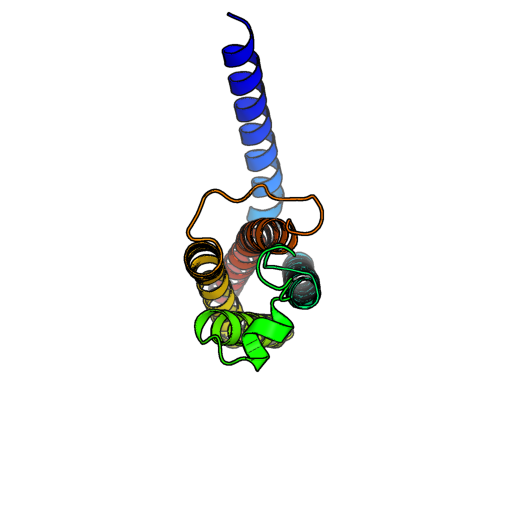00 1.940 1.00 93.31 87 SER A O 1
ATOM 717 N N . ALA A 1 88 ? -9.218 -0.076 -0.073 1.00 93.25 88 ALA A N 1
ATOM 718 C CA . ALA A 1 88 ? -9.858 1.235 -0.171 1.00 93.25 88 ALA A CA 1
ATOM 719 C C . ALA A 1 88 ? -11.388 1.142 -0.022 1.00 93.25 88 ALA A C 1
ATOM 721 O O . ALA A 1 88 ? -11.992 1.893 0.750 1.00 93.25 88 ALA A O 1
ATOM 722 N N . GLY A 1 89 ? -12.022 0.187 -0.713 1.00 92.44 89 GLY A N 1
ATOM 723 C CA . GLY A 1 89 ? -13.464 -0.047 -0.603 1.00 92.44 89 GLY A CA 1
ATOM 724 C C . GLY A 1 89 ? -13.887 -0.497 0.799 1.00 92.44 89 GLY A C 1
ATOM 725 O O . GLY A 1 89 ? -14.894 -0.029 1.337 1.00 92.44 89 GLY A O 1
ATOM 726 N N . LEU A 1 90 ? -13.097 -1.362 1.432 1.00 92.62 90 LEU A N 1
ATOM 727 C CA . LEU A 1 90 ? -13.373 -1.870 2.773 1.00 92.62 90 LEU A CA 1
ATOM 728 C C . LEU A 1 90 ? -13.165 -0.810 3.863 1.00 92.62 90 LEU A C 1
ATOM 730 O O . LEU A 1 90 ? -13.926 -0.794 4.834 1.00 92.62 90 LEU A O 1
ATOM 734 N N . PHE A 1 91 ? -12.229 0.126 3.686 1.00 89.38 91 PHE A N 1
ATOM 735 C CA . PHE A 1 91 ? -12.073 1.270 4.587 1.00 89.38 91 PHE A CA 1
ATOM 736 C C . PHE A 1 91 ? -13.263 2.233 4.548 1.00 89.38 91 PHE A C 1
ATOM 738 O O . PHE A 1 91 ? -13.532 2.890 5.547 1.00 89.38 91 PHE A O 1
ATOM 745 N N . LEU A 1 92 ? -14.049 2.294 3.471 1.00 87.06 92 LEU A N 1
ATOM 746 C CA . LEU A 1 92 ? -15.290 3.086 3.446 1.00 87.06 92 LEU A CA 1
ATOM 747 C C . LEU A 1 92 ? -16.446 2.431 4.218 1.00 87.06 92 LEU A C 1
ATOM 749 O O . LEU A 1 92 ? -17.436 3.094 4.548 1.00 87.06 92 LEU A O 1
ATOM 753 N N . SER A 1 93 ? -16.336 1.139 4.529 1.00 86.75 93 SER A N 1
ATOM 754 C CA . SER A 1 93 ? -17.392 0.402 5.209 1.00 86.75 93 SER A CA 1
ATOM 755 C C . SER A 1 93 ? -17.652 0.912 6.632 1.00 86.75 93 SER A C 1
ATOM 757 O O . SER A 1 93 ? -16.769 1.379 7.358 1.00 86.75 93 SER A O 1
ATOM 759 N N . ARG A 1 94 ? -18.911 0.783 7.066 1.00 78.31 94 ARG A N 1
ATOM 760 C CA . ARG A 1 94 ? -19.316 0.966 8.470 1.00 78.31 94 ARG A CA 1
ATOM 761 C C . ARG A 1 94 ? -19.202 -0.320 9.288 1.00 78.31 94 ARG A C 1
ATOM 763 O O . ARG A 1 94 ? -19.262 -0.259 10.510 1.00 78.31 94 ARG A O 1
ATOM 770 N N . ASN A 1 95 ? -19.066 -1.470 8.629 1.00 84.12 95 ASN A N 1
ATOM 771 C CA . ASN A 1 95 ? -18.983 -2.760 9.295 1.00 84.12 95 ASN A CA 1
ATOM 772 C C . ASN A 1 95 ? -17.548 -3.029 9.758 1.00 84.12 95 ASN A C 1
ATOM 774 O O . ASN A 1 95 ? -16.624 -3.067 8.947 1.00 84.12 95 ASN A O 1
ATOM 778 N N . LEU A 1 96 ? -17.388 -3.275 11.056 1.00 81.19 96 LEU A N 1
ATOM 779 C CA . LEU A 1 96 ? -16.106 -3.569 11.686 1.00 81.19 96 LEU A CA 1
ATOM 780 C C . LEU A 1 96 ? -15.355 -4.725 11.020 1.00 81.19 96 LEU A C 1
ATOM 782 O O . LEU A 1 96 ? -14.156 -4.626 10.766 1.00 81.19 96 LEU A O 1
ATOM 786 N N . LYS A 1 97 ? -16.073 -5.807 10.694 1.00 87.31 97 LYS A N 1
ATOM 787 C CA . LYS A 1 97 ? -15.486 -6.995 10.064 1.00 87.31 97 LYS A CA 1
ATOM 788 C C . LYS A 1 97 ? -14.880 -6.652 8.706 1.00 87.31 97 LYS A C 1
ATOM 790 O O . LYS A 1 97 ? -13.830 -7.172 8.358 1.00 87.31 97 LYS A O 1
ATOM 795 N N . PHE A 1 98 ? -15.514 -5.747 7.961 1.00 90.06 98 PHE A N 1
ATOM 796 C CA . PHE A 1 98 ? -15.001 -5.295 6.668 1.00 90.06 98 PHE A CA 1
ATOM 797 C C . PHE A 1 98 ? -13.748 -4.444 6.837 1.00 90.06 98 PHE A C 1
ATOM 799 O O . PHE A 1 98 ? -12.795 -4.654 6.100 1.00 90.06 98 PHE A O 1
ATOM 806 N N . ILE A 1 99 ? -13.693 -3.573 7.848 1.00 87.12 99 ILE A N 1
ATOM 807 C CA . ILE A 1 99 ? -12.485 -2.783 8.120 1.00 87.12 99 ILE A CA 1
ATOM 808 C C . ILE A 1 99 ? -11.307 -3.697 8.484 1.00 87.12 99 ILE A C 1
ATOM 810 O O . ILE A 1 99 ? -10.222 -3.515 7.948 1.00 87.12 99 ILE A O 1
ATOM 814 N N . ILE A 1 100 ? -11.525 -4.713 9.325 1.00 88.38 100 ILE A N 1
ATOM 815 C CA . ILE A 1 100 ? -10.511 -5.725 9.675 1.00 88.38 100 ILE A CA 1
ATOM 816 C C . ILE A 1 100 ? -9.970 -6.414 8.414 1.00 88.38 100 ILE A C 1
ATOM 818 O O . ILE A 1 100 ? -8.756 -6.482 8.223 1.00 88.38 100 ILE A O 1
ATOM 822 N N . VAL A 1 101 ? -10.851 -6.875 7.523 1.00 91.88 101 VAL A N 1
ATOM 823 C CA . VAL A 1 101 ? -10.421 -7.468 6.246 1.00 91.88 101 VAL A CA 1
ATOM 824 C C . VAL A 1 101 ? -9.658 -6.443 5.398 1.00 91.88 101 VAL A C 1
ATOM 826 O O . VAL A 1 101 ? -8.631 -6.789 4.829 1.00 91.88 101 VAL A O 1
ATOM 829 N N . GLY A 1 102 ? -10.082 -5.176 5.382 1.00 91.75 102 GLY A N 1
ATOM 830 C CA . GLY A 1 102 ? -9.394 -4.094 4.672 1.00 91.75 102 GLY A CA 1
ATOM 831 C C . GLY A 1 102 ? -7.970 -3.849 5.175 1.00 91.75 102 GLY A C 1
ATOM 832 O O . GLY A 1 102 ? -7.054 -3.717 4.364 1.00 91.75 102 GLY A O 1
ATOM 833 N N . VAL A 1 103 ? -7.762 -3.871 6.496 1.00 90.81 103 VAL A N 1
ATOM 834 C CA . VAL A 1 103 ? -6.429 -3.790 7.118 1.00 90.81 103 VAL A CA 1
ATOM 835 C C . VAL A 1 103 ? -5.581 -5.008 6.742 1.00 90.81 103 VAL A C 1
ATOM 837 O O . VAL A 1 103 ? -4.417 -4.852 6.386 1.00 90.81 103 VAL A O 1
ATOM 840 N N . ALA A 1 104 ? -6.149 -6.218 6.773 1.00 92.75 104 ALA A N 1
ATOM 841 C CA . ALA A 1 104 ? -5.427 -7.428 6.378 1.00 92.75 104 ALA A CA 1
ATOM 842 C C . ALA A 1 104 ? -5.013 -7.394 4.894 1.00 92.75 104 ALA A C 1
ATOM 844 O O . ALA A 1 104 ? -3.863 -7.695 4.569 1.00 92.75 104 ALA A O 1
ATOM 845 N N . SER A 1 105 ? -5.913 -6.967 4.002 1.00 94.38 105 SER A N 1
ATOM 846 C CA . SER A 1 105 ? -5.616 -6.755 2.580 1.00 94.38 105 SER A CA 1
ATOM 847 C C . SER A 1 105 ? -4.527 -5.702 2.372 1.00 94.38 105 SER A C 1
ATOM 849 O O . SER A 1 105 ? -3.645 -5.908 1.543 1.00 94.38 105 SER A O 1
ATOM 851 N N . HIS A 1 106 ? -4.543 -4.619 3.152 1.00 94.38 106 HIS A N 1
ATOM 852 C CA . HIS A 1 106 ? -3.516 -3.580 3.103 1.00 94.38 106 HIS A CA 1
ATOM 853 C C . HIS A 1 106 ? -2.135 -4.108 3.514 1.00 94.38 106 HIS A C 1
ATOM 855 O O . HIS A 1 106 ? -1.145 -3.883 2.824 1.00 94.38 106 HIS A O 1
ATOM 861 N N . ILE A 1 107 ? -2.061 -4.875 4.608 1.00 93.44 107 ILE A N 1
ATOM 862 C CA . ILE A 1 107 ? -0.810 -5.507 5.053 1.00 93.44 107 ILE A CA 1
ATOM 863 C C . ILE A 1 107 ? -0.282 -6.466 3.976 1.00 93.44 107 ILE A C 1
ATOM 865 O O . ILE A 1 107 ? 0.914 -6.463 3.683 1.00 93.44 107 ILE A O 1
ATOM 869 N N . ALA A 1 108 ? -1.162 -7.249 3.346 1.00 95.50 108 ALA A N 1
ATOM 870 C CA . ALA A 1 108 ? -0.782 -8.118 2.235 1.00 95.50 108 ALA A CA 1
ATOM 871 C C . ALA A 1 108 ? -0.252 -7.317 1.031 1.00 95.50 108 ALA A C 1
ATOM 873 O O . ALA A 1 108 ? 0.775 -7.690 0.463 1.00 95.50 108 ALA A O 1
ATOM 874 N N . ALA A 1 109 ? -0.893 -6.196 0.679 1.00 95.06 109 ALA A N 1
ATOM 875 C CA . ALA A 1 109 ? -0.418 -5.290 -0.369 1.00 95.06 109 ALA A CA 1
ATOM 876 C C . ALA A 1 109 ? 0.967 -4.712 -0.040 1.00 95.06 109 ALA A C 1
ATOM 878 O O . ALA A 1 109 ? 1.839 -4.672 -0.908 1.00 95.06 109 ALA A O 1
ATOM 879 N N . ASN A 1 110 ? 1.199 -4.336 1.221 1.00 94.25 110 ASN A N 1
ATOM 880 C CA . ASN A 1 110 ? 2.485 -3.823 1.685 1.00 94.25 110 ASN A CA 1
ATOM 881 C C . ASN A 1 110 ? 3.612 -4.864 1.573 1.00 94.25 110 ASN A C 1
ATOM 883 O O . ASN A 1 110 ? 4.727 -4.525 1.202 1.00 94.25 110 ASN A O 1
ATOM 887 N N . VAL A 1 111 ? 3.349 -6.146 1.834 1.00 94.00 111 VAL A N 1
ATOM 888 C CA . VAL A 1 111 ? 4.355 -7.197 1.589 1.00 94.00 111 VAL A CA 1
ATOM 889 C C . VAL A 1 111 ? 4.558 -7.415 0.085 1.00 94.00 111 VAL A C 1
ATOM 891 O O . VAL A 1 111 ? 5.689 -7.554 -0.387 1.00 94.00 111 VAL A O 1
ATOM 894 N N . LEU A 1 112 ? 3.467 -7.422 -0.682 1.00 95.38 112 LEU A N 1
ATOM 895 C CA . LEU A 1 112 ? 3.491 -7.724 -2.108 1.00 95.38 112 LEU A CA 1
ATOM 896 C C . LEU A 1 112 ? 4.225 -6.660 -2.936 1.00 95.38 112 LEU A C 1
ATOM 898 O O . LEU A 1 112 ? 4.914 -7.034 -3.884 1.00 95.38 112 LEU A O 1
ATOM 902 N N . ILE A 1 113 ? 4.141 -5.369 -2.586 1.00 93.38 113 ILE A N 1
ATOM 903 C CA . ILE A 1 113 ? 4.856 -4.314 -3.328 1.00 93.38 113 ILE A CA 1
ATOM 904 C C . ILE A 1 113 ? 6.368 -4.572 -3.365 1.00 93.38 113 ILE A C 1
ATOM 906 O O . ILE A 1 113 ? 6.975 -4.421 -4.422 1.00 93.38 113 ILE A O 1
ATOM 910 N N . PHE A 1 114 ? 6.973 -5.060 -2.278 1.00 91.38 114 PHE A N 1
ATOM 911 C CA . PHE A 1 114 ? 8.403 -5.385 -2.266 1.00 91.38 114 PHE A CA 1
ATOM 912 C C . PHE A 1 114 ? 8.732 -6.557 -3.192 1.00 91.38 114 PHE A C 1
ATOM 914 O O . PHE A 1 114 ? 9.695 -6.484 -3.954 1.00 91.38 114 PHE A O 1
ATOM 921 N N . ALA A 1 115 ? 7.913 -7.612 -3.182 1.00 91.56 115 ALA A N 1
ATOM 922 C CA . ALA A 1 115 ? 8.090 -8.747 -4.086 1.00 91.56 115 ALA A CA 1
ATOM 923 C C . ALA A 1 115 ? 7.968 -8.319 -5.559 1.00 91.56 115 ALA A C 1
ATOM 925 O O . ALA A 1 115 ? 8.781 -8.714 -6.395 1.00 91.56 115 ALA A O 1
ATOM 926 N N . VAL A 1 116 ? 6.991 -7.465 -5.864 1.00 91.88 116 VAL A N 1
ATOM 927 C CA . VAL A 1 116 ? 6.767 -6.903 -7.201 1.00 91.88 116 VAL A CA 1
ATOM 928 C C . VAL A 1 116 ? 7.945 -6.028 -7.638 1.00 91.88 116 VAL A C 1
ATOM 930 O O . VAL A 1 116 ? 8.437 -6.181 -8.755 1.00 91.88 116 VAL A O 1
ATOM 933 N N . MET A 1 117 ? 8.454 -5.165 -6.757 1.00 89.00 117 MET A N 1
ATOM 934 C CA . MET A 1 117 ? 9.621 -4.327 -7.046 1.00 89.00 117 MET A CA 1
ATOM 935 C C . MET A 1 117 ? 10.874 -5.162 -7.338 1.00 89.00 117 MET A C 1
ATOM 937 O O . MET A 1 117 ? 11.554 -4.885 -8.323 1.00 89.00 117 MET A O 1
ATOM 941 N N . ILE A 1 118 ? 11.146 -6.210 -6.550 1.00 87.00 118 ILE A N 1
ATOM 942 C CA . ILE A 1 118 ? 12.292 -7.113 -6.770 1.00 87.00 118 ILE A CA 1
ATOM 943 C C . ILE A 1 118 ? 12.191 -7.814 -8.134 1.00 87.00 118 ILE A C 1
ATOM 945 O O . ILE A 1 118 ? 13.191 -7.954 -8.833 1.00 87.00 118 ILE A O 1
ATOM 949 N N . GLN A 1 119 ? 10.988 -8.234 -8.535 1.00 85.56 119 GLN A N 1
ATOM 950 C CA . GLN A 1 119 ? 10.778 -8.911 -9.819 1.00 85.56 119 GLN A CA 1
ATOM 951 C C . GLN A 1 119 ? 10.926 -7.974 -11.023 1.00 85.56 119 GLN A C 1
ATOM 953 O O . GLN A 1 119 ? 11.431 -8.386 -12.064 1.00 85.56 119 GLN A O 1
ATOM 958 N N . ILE A 1 120 ? 10.471 -6.725 -10.903 1.00 82.44 120 ILE A N 1
ATOM 959 C CA . ILE A 1 120 ? 10.461 -5.761 -12.014 1.00 82.44 120 ILE A CA 1
ATOM 960 C C . ILE A 1 120 ? 11.825 -5.068 -12.184 1.00 82.44 120 ILE A C 1
ATOM 962 O O . ILE A 1 120 ? 12.201 -4.703 -13.301 1.00 82.44 120 ILE A O 1
ATOM 966 N N . LEU A 1 121 ? 12.588 -4.911 -11.099 1.00 76.88 121 LEU A N 1
ATOM 967 C CA . LEU A 1 121 ? 13.912 -4.277 -11.076 1.00 76.88 121 LEU A CA 1
ATOM 968 C C . LEU A 1 121 ? 14.991 -5.258 -10.562 1.00 76.88 121 LEU A C 1
ATOM 970 O O . LEU A 1 121 ? 15.577 -5.020 -9.508 1.00 76.88 121 LEU A O 1
ATOM 974 N N . PRO A 1 122 ? 15.293 -6.352 -11.290 1.00 62.50 122 PRO A N 1
ATOM 975 C CA . PRO A 1 122 ? 16.209 -7.398 -10.817 1.00 62.50 122 PRO A CA 1
ATOM 976 C C . PRO A 1 122 ? 17.697 -7.003 -10.838 1.00 62.50 122 PRO A C 1
ATOM 978 O O . PRO A 1 122 ? 18.539 -7.757 -10.361 1.00 62.50 122 PRO A O 1
ATOM 981 N N . GLU A 1 123 ? 18.045 -5.840 -11.391 1.00 67.25 123 GLU A N 1
ATOM 982 C CA . GLU A 1 123 ? 19.430 -5.394 -11.571 1.00 67.25 123 GLU A CA 1
ATOM 983 C C . GLU A 1 123 ? 19.636 -3.988 -11.003 1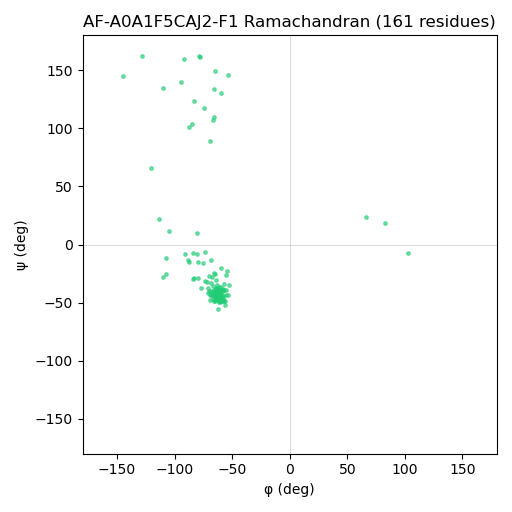.00 67.25 123 GLU A C 1
ATOM 985 O O . GLU A 1 123 ? 18.685 -3.225 -10.823 1.00 67.25 123 GLU A O 1
ATOM 990 N N . THR A 1 124 ? 20.894 -3.617 -10.764 1.00 61.09 124 THR A N 1
ATOM 991 C CA . THR A 1 124 ? 21.277 -2.264 -10.350 1.00 61.09 124 THR A CA 1
ATOM 992 C C . THR A 1 124 ? 21.061 -1.284 -11.500 1.00 61.09 124 THR A C 1
ATOM 994 O O . THR A 1 124 ? 21.951 -1.058 -12.321 1.00 61.09 124 THR A O 1
ATOM 997 N N . VAL A 1 125 ? 19.863 -0.709 -11.580 1.00 62.97 125 VAL A N 1
ATOM 998 C CA . VAL A 1 125 ? 19.544 0.349 -12.542 1.00 62.97 125 VAL A CA 1
ATOM 999 C C . VAL A 1 125 ? 19.737 1.708 -11.878 1.00 62.97 125 VAL A C 1
ATOM 1001 O O . VAL A 1 125 ? 19.377 1.900 -10.717 1.00 62.97 125 VAL A O 1
ATOM 1004 N N . GLN A 1 126 ? 20.293 2.671 -12.616 1.00 65.62 126 GLN A N 1
ATOM 1005 C CA . GLN A 1 126 ? 20.273 4.065 -12.184 1.00 65.62 126 GLN A CA 1
ATOM 1006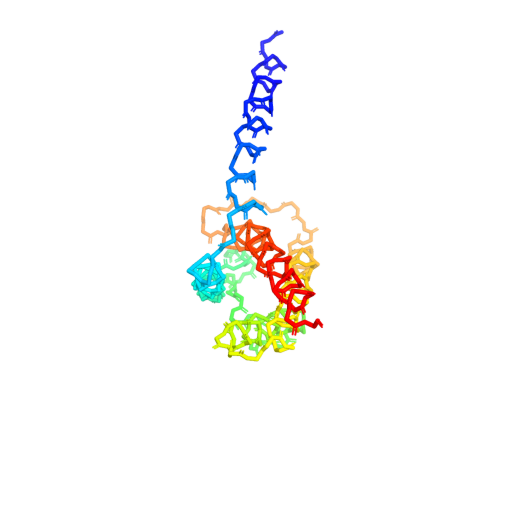 C C . GLN A 1 126 ? 18.824 4.553 -12.175 1.00 65.62 126 GLN A C 1
ATOM 1008 O O . GLN A 1 126 ? 18.202 4.702 -13.226 1.00 65.62 126 GLN A O 1
ATOM 1013 N N . LEU A 1 127 ? 18.284 4.765 -10.978 1.00 63.44 127 LEU A N 1
ATOM 1014 C CA . LEU A 1 127 ? 16.948 5.312 -10.791 1.00 63.44 127 LEU A CA 1
ATOM 1015 C C . LEU A 1 127 ? 16.970 6.807 -11.106 1.00 63.44 127 LEU A C 1
ATOM 1017 O O . LEU A 1 127 ? 17.654 7.584 -10.436 1.00 63.44 127 LEU A O 1
ATOM 1021 N N . GLY A 1 128 ? 16.214 7.217 -12.121 1.00 67.56 128 GLY A N 1
ATOM 1022 C CA . GLY A 1 128 ? 15.925 8.627 -12.339 1.00 67.56 128 GLY A CA 1
ATOM 1023 C C . GLY A 1 128 ? 14.828 9.110 -11.391 1.00 67.56 128 GLY A C 1
ATOM 1024 O O . GLY A 1 128 ? 14.025 8.321 -10.897 1.00 67.56 128 GLY A O 1
ATOM 1025 N N . PHE A 1 129 ? 14.711 10.429 -11.211 1.00 69.00 129 PHE A N 1
ATOM 1026 C CA . PHE A 1 129 ? 13.598 11.044 -10.467 1.00 69.00 129 PHE A CA 1
ATOM 1027 C C . PHE A 1 129 ? 12.205 10.632 -10.985 1.00 69.00 129 PHE A C 1
ATOM 1029 O O . PHE A 1 129 ? 11.228 10.682 -10.243 1.00 69.00 129 PHE A O 1
ATOM 1036 N N . HIS A 1 130 ? 12.108 10.204 -12.246 1.00 68.06 130 HIS A N 1
ATOM 1037 C CA . HIS A 1 130 ? 10.863 9.755 -12.868 1.00 68.06 130 HIS A CA 1
ATOM 1038 C C . HIS A 1 130 ? 10.452 8.319 -12.502 1.00 68.06 130 HIS A C 1
ATOM 1040 O O . HIS A 1 130 ? 9.290 7.975 -12.703 1.00 68.06 130 HIS A O 1
ATOM 1046 N N . ASP A 1 131 ? 11.359 7.515 -11.939 1.00 73.50 131 ASP A N 1
ATOM 1047 C CA . ASP A 1 131 ? 11.146 6.087 -11.651 1.00 73.50 131 ASP A CA 1
ATOM 1048 C C . ASP A 1 131 ? 10.916 5.827 -10.148 1.00 73.50 131 ASP A C 1
ATOM 1050 O O . ASP A 1 131 ? 10.943 4.692 -9.678 1.00 73.50 131 ASP A O 1
ATOM 1054 N N . VAL A 1 132 ? 10.705 6.890 -9.363 1.00 83.06 132 VAL A N 1
ATOM 1055 C CA . VAL A 1 132 ? 10.623 6.839 -7.890 1.00 83.06 132 VAL A CA 1
ATOM 1056 C C . VAL A 1 132 ? 9.216 6.452 -7.402 1.00 83.06 132 VAL A C 1
ATOM 1058 O O . VAL A 1 132 ? 9.017 6.187 -6.217 1.00 83.06 132 VAL A O 1
ATOM 1061 N N . ALA A 1 133 ? 8.224 6.362 -8.295 1.00 86.38 133 ALA A N 1
ATOM 1062 C CA . ALA A 1 133 ? 6.837 6.068 -7.927 1.00 86.38 133 ALA A CA 1
ATOM 1063 C C . ALA A 1 133 ? 6.658 4.763 -7.117 1.00 86.38 133 ALA A C 1
ATOM 1065 O O . ALA A 1 133 ? 5.972 4.824 -6.094 1.00 86.38 133 ALA A O 1
ATOM 1066 N N . PRO A 1 134 ? 7.300 3.622 -7.455 1.00 86.38 134 PRO A N 1
ATOM 1067 C CA . PRO A 1 134 ? 7.215 2.400 -6.647 1.00 86.38 134 PRO A CA 1
ATOM 1068 C C . PRO A 1 134 ? 7.804 2.569 -5.240 1.00 86.38 134 PRO A C 1
ATOM 1070 O O . PRO A 1 134 ? 7.280 2.022 -4.273 1.00 86.38 134 PRO A O 1
ATOM 1073 N N . ILE A 1 135 ? 8.864 3.373 -5.107 1.00 87.38 135 ILE A N 1
ATOM 1074 C CA . ILE A 1 135 ? 9.509 3.661 -3.818 1.00 87.38 135 ILE A CA 1
ATOM 1075 C C . ILE A 1 135 ? 8.580 4.512 -2.950 1.00 87.38 135 ILE A C 1
ATOM 1077 O O . ILE A 1 135 ? 8.340 4.178 -1.791 1.00 87.38 135 ILE A O 1
ATOM 1081 N N . ILE A 1 136 ? 8.010 5.582 -3.512 1.00 87.75 136 ILE A N 1
ATOM 1082 C CA . ILE A 1 136 ? 7.036 6.429 -2.804 1.00 87.75 136 ILE A CA 1
ATOM 1083 C C . ILE A 1 136 ? 5.814 5.599 -2.408 1.00 87.75 136 ILE A C 1
ATOM 1085 O O . ILE A 1 136 ? 5.335 5.714 -1.282 1.00 87.75 136 ILE A O 1
ATOM 1089 N N . MET A 1 137 ? 5.344 4.723 -3.297 1.00 91.88 137 MET A N 1
ATOM 1090 C CA . MET A 1 137 ? 4.256 3.793 -3.012 1.00 91.88 137 MET A CA 1
ATOM 1091 C C . MET A 1 137 ? 4.579 2.886 -1.821 1.00 91.88 137 MET A C 1
ATOM 1093 O O . MET A 1 137 ? 3.757 2.789 -0.914 1.00 91.88 137 MET A O 1
ATOM 1097 N N . ALA A 1 138 ? 5.763 2.271 -1.778 1.00 91.25 138 ALA A N 1
ATOM 1098 C CA . ALA A 1 138 ? 6.176 1.428 -0.657 1.00 91.25 138 ALA A CA 1
ATOM 1099 C C . ALA A 1 138 ? 6.246 2.215 0.668 1.00 91.25 138 ALA A C 1
ATOM 1101 O O . ALA A 1 138 ? 5.775 1.740 1.701 1.00 91.25 138 ALA A O 1
ATOM 1102 N N . LEU A 1 139 ? 6.762 3.449 0.648 1.00 91.19 139 LEU A N 1
ATOM 1103 C CA . LEU A 1 139 ? 6.826 4.311 1.837 1.00 91.19 139 LEU A CA 1
ATOM 1104 C C . LEU A 1 139 ? 5.436 4.735 2.333 1.00 91.19 139 LEU A C 1
ATOM 1106 O O . LEU A 1 139 ? 5.177 4.745 3.543 1.00 91.19 139 LEU A O 1
ATOM 1110 N N . LEU A 1 140 ? 4.530 5.065 1.411 1.00 90.31 140 LEU A N 1
ATOM 1111 C CA . LEU A 1 140 ? 3.145 5.381 1.744 1.00 90.31 140 LEU A CA 1
ATOM 1112 C C . LEU A 1 140 ? 2.410 4.149 2.271 1.00 90.31 140 LEU A C 1
ATOM 1114 O O . LEU A 1 140 ? 1.708 4.279 3.268 1.00 90.31 140 LEU A O 1
ATOM 1118 N N . LEU A 1 141 ? 2.612 2.967 1.681 1.00 92.50 141 LEU A N 1
ATOM 1119 C CA . LEU A 1 141 ? 2.045 1.702 2.167 1.00 92.50 141 LEU A CA 1
ATOM 1120 C C . LEU A 1 141 ? 2.518 1.376 3.588 1.00 92.50 141 LEU A C 1
ATOM 1122 O O . LEU A 1 141 ? 1.705 1.046 4.451 1.00 92.50 141 LEU A O 1
ATOM 1126 N N . LEU A 1 142 ? 3.809 1.547 3.877 1.00 92.88 142 LEU A N 1
ATOM 1127 C CA . LEU A 1 142 ? 4.350 1.370 5.228 1.00 92.88 142 LEU A CA 1
ATOM 1128 C C . LEU A 1 142 ? 3.724 2.344 6.228 1.00 92.88 142 LEU A C 1
ATOM 1130 O O . LEU A 1 142 ? 3.297 1.948 7.313 1.00 92.88 142 LEU A O 1
ATOM 1134 N N . THR A 1 143 ? 3.630 3.618 5.854 1.00 89.50 143 THR A N 1
ATOM 1135 C CA . THR A 1 143 ? 3.033 4.648 6.713 1.00 89.50 143 THR A CA 1
ATOM 1136 C C . THR A 1 143 ? 1.548 4.366 6.941 1.00 89.50 143 THR A C 1
ATOM 1138 O O . THR A 1 143 ? 1.056 4.444 8.069 1.00 89.50 143 THR A O 1
ATOM 1141 N N . ASN A 1 144 ? 0.830 3.978 5.887 1.00 91.62 144 ASN A N 1
ATOM 1142 C CA . ASN A 1 144 ? -0.591 3.678 5.965 1.00 91.62 144 ASN A CA 1
ATOM 1143 C C . ASN A 1 144 ? -0.872 2.390 6.745 1.00 91.62 144 ASN A C 1
ATOM 1145 O O . ASN A 1 144 ? -1.890 2.296 7.427 1.00 91.62 144 ASN A O 1
ATOM 1149 N N . THR A 1 145 ? 0.075 1.450 6.764 1.00 92.19 145 THR A N 1
ATOM 1150 C CA . THR A 1 145 ? 0.006 0.258 7.615 1.00 92.19 145 THR A CA 1
ATOM 1151 C C . THR A 1 145 ? -0.050 0.644 9.092 1.00 92.19 145 THR A C 1
ATOM 1153 O O . THR A 1 145 ? -0.844 0.076 9.840 1.00 92.19 145 THR A O 1
ATOM 1156 N N . VAL A 1 146 ? 0.715 1.652 9.528 1.00 89.88 146 VAL A N 1
ATOM 1157 C CA . VAL A 1 146 ? 0.642 2.151 10.913 1.00 89.88 146 VAL A CA 1
ATOM 1158 C C . VAL A 1 146 ? -0.748 2.718 11.213 1.00 89.88 146 VAL A C 1
ATOM 1160 O O . VAL A 1 146 ? -1.341 2.381 12.237 1.00 89.88 146 VAL A O 1
ATOM 1163 N N . VAL A 1 147 ? -1.307 3.524 10.307 1.00 88.75 147 VAL A N 1
ATOM 1164 C CA . VAL A 1 147 ? -2.665 4.084 10.450 1.00 88.75 147 VAL A CA 1
ATOM 1165 C C . VAL A 1 147 ? -3.719 2.974 10.494 1.00 88.75 147 VAL A C 1
ATOM 1167 O O . VAL A 1 147 ? -4.608 2.999 11.345 1.00 88.75 147 VAL A O 1
ATOM 1170 N N . ALA A 1 148 ? -3.600 1.974 9.622 1.00 88.69 148 ALA A N 1
ATOM 1171 C CA . ALA A 1 148 ? -4.493 0.825 9.539 1.00 88.69 148 ALA A CA 1
ATOM 1172 C C . ALA A 1 148 ? -4.441 -0.042 10.813 1.00 88.69 148 ALA A C 1
ATOM 1174 O O . ALA A 1 148 ? -5.483 -0.468 11.315 1.00 88.69 148 ALA A O 1
ATOM 1175 N N . LEU A 1 149 ? -3.252 -0.247 11.388 1.00 89.31 149 LEU A N 1
ATOM 1176 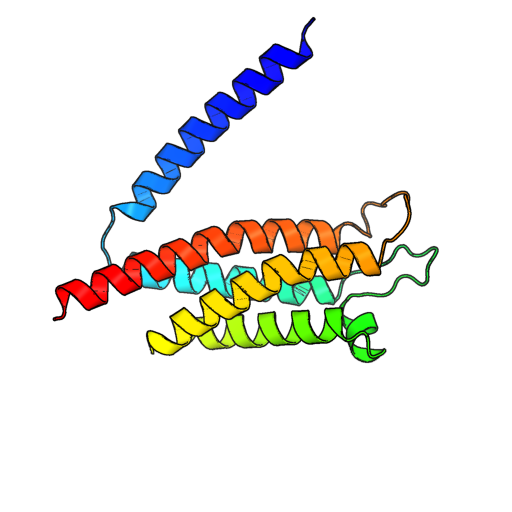C CA . LEU A 1 149 ? -3.074 -0.956 12.659 1.00 89.31 149 LEU A CA 1
ATOM 1177 C C . LEU A 1 149 ? -3.634 -0.166 13.848 1.00 89.31 149 LEU A C 1
ATOM 1179 O O . LEU A 1 149 ? -4.276 -0.751 14.720 1.00 89.31 149 LEU A O 1
ATOM 1183 N N . LEU A 1 150 ? -3.450 1.157 13.877 1.00 87.81 150 LEU A N 1
ATOM 1184 C CA . LEU A 1 150 ? -4.069 2.017 14.891 1.00 87.81 150 LEU A CA 1
ATOM 1185 C C . LEU A 1 150 ? -5.597 1.988 14.782 1.00 87.81 150 LEU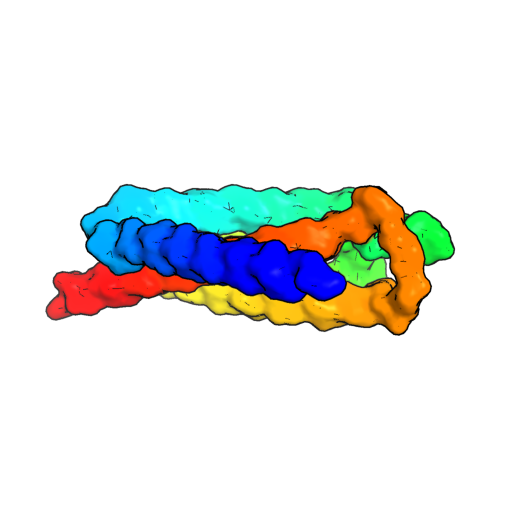 A C 1
ATOM 1187 O O . LEU A 1 150 ? -6.283 1.877 15.797 1.00 87.81 150 LEU A O 1
ATOM 1191 N N . LEU A 1 151 ? -6.139 2.028 13.561 1.00 86.75 151 LEU A N 1
ATOM 1192 C CA . LEU A 1 151 ? -7.571 1.875 13.317 1.00 86.75 151 LEU A CA 1
ATOM 1193 C C . LEU A 1 151 ? -8.074 0.531 13.855 1.00 86.75 151 LEU A C 1
ATOM 1195 O O . LEU A 1 151 ? -9.056 0.502 14.593 1.00 86.75 151 LEU A O 1
ATOM 1199 N N . TRP A 1 152 ? -7.382 -0.564 13.539 1.00 87.50 152 TRP A N 1
ATOM 1200 C CA . TRP A 1 152 ? -7.704 -1.895 14.050 1.00 87.50 152 TRP A CA 1
ATOM 1201 C C . TRP A 1 152 ? -7.700 -1.949 15.584 1.00 87.50 152 TRP A C 1
ATOM 1203 O O . TRP A 1 152 ? -8.644 -2.467 16.183 1.00 87.50 152 TRP A O 1
ATOM 1213 N N . ASP A 1 153 ? -6.661 -1.421 16.234 1.00 86.38 153 ASP A N 1
ATOM 1214 C CA . ASP A 1 153 ? -6.536 -1.417 17.697 1.00 86.38 153 ASP A CA 1
ATOM 1215 C C . ASP A 1 153 ? -7.688 -0.648 18.367 1.00 86.38 153 ASP A C 1
ATOM 1217 O O . ASP A 1 153 ? -8.328 -1.153 19.295 1.00 86.38 153 ASP A O 1
ATOM 1221 N N . GLN A 1 154 ? -8.025 0.538 17.853 1.00 84.31 154 GLN A N 1
ATOM 1222 C CA . GLN A 1 154 ? -9.151 1.326 18.367 1.00 84.31 154 GLN A CA 1
ATOM 1223 C C . GLN A 1 154 ? -10.493 0.603 18.182 1.00 84.31 154 GLN A C 1
ATOM 1225 O O . GLN A 1 154 ? -11.345 0.628 19.074 1.00 84.31 154 GLN A O 1
ATOM 1230 N N . LEU A 1 155 ? -10.662 -0.089 17.055 1.00 83.69 155 LEU A N 1
ATOM 1231 C CA . LEU A 1 155 ? -11.849 -0.882 16.749 1.00 83.69 155 LEU A CA 1
ATOM 1232 C C . LEU A 1 155 ? -11.997 -2.099 17.676 1.00 83.69 155 LEU A C 1
ATOM 1234 O O . LEU A 1 155 ? -13.087 -2.329 18.206 1.00 83.69 155 LEU A O 1
ATOM 1238 N N . GLN A 1 156 ? -10.911 -2.827 17.955 1.00 82.94 156 GLN A N 1
ATOM 1239 C CA . GLN A 1 156 ? -10.933 -3.921 18.934 1.00 82.94 156 GLN A CA 1
ATOM 1240 C C . GLN A 1 156 ? -11.270 -3.430 20.342 1.00 82.94 156 GLN A C 1
ATOM 1242 O O . GLN A 1 156 ? -12.030 -4.082 21.065 1.00 82.94 156 GLN A O 1
ATOM 1247 N N . LYS A 1 157 ? -10.708 -2.286 20.749 1.00 80.38 157 LYS A N 1
ATOM 1248 C CA . LYS A 1 157 ? -11.025 -1.675 22.044 1.00 80.38 157 LYS A CA 1
ATOM 1249 C C . LYS A 1 157 ? -12.520 -1.366 22.127 1.00 80.38 157 LYS A C 1
ATOM 1251 O O . LYS A 1 157 ? -13.136 -1.733 23.120 1.00 80.38 157 LYS A O 1
ATOM 1256 N N . GLN A 1 158 ? -13.117 -0.768 21.094 1.00 79.31 158 GLN A N 1
ATOM 1257 C CA . GLN A 1 158 ? -14.551 -0.457 21.070 1.00 79.31 158 GLN A CA 1
ATOM 1258 C C . GLN A 1 158 ? -15.437 -1.705 21.232 1.00 79.31 158 GLN A C 1
ATOM 1260 O O . GLN A 1 158 ? -16.382 -1.668 22.019 1.00 79.31 158 GLN A O 1
ATOM 1265 N N . GLU A 1 159 ? -15.129 -2.814 20.550 1.00 78.06 159 GLU A N 1
ATOM 1266 C CA . GLU A 1 159 ? -15.896 -4.062 20.706 1.00 78.06 159 GLU A CA 1
ATOM 1267 C C . GLU A 1 159 ? -15.847 -4.623 22.128 1.00 78.06 159 GLU A C 1
ATOM 1269 O O . GLU A 1 159 ? -16.866 -5.097 22.627 1.00 78.06 159 GLU A O 1
ATOM 1274 N N . ARG A 1 160 ? -14.683 -4.570 22.791 1.00 75.81 160 ARG A N 1
ATOM 1275 C CA . ARG A 1 160 ? -14.531 -5.106 24.154 1.00 75.81 160 ARG A CA 1
ATOM 1276 C C . ARG A 1 160 ? -15.318 -4.331 25.207 1.00 75.81 160 ARG A C 1
ATOM 1278 O O . ARG A 1 160 ? -15.670 -4.930 26.208 1.00 75.81 160 ARG A O 1
ATOM 1285 N N . TYR A 1 161 ? -15.565 -3.035 25.008 1.00 63.22 161 TYR A N 1
ATOM 1286 C CA . TYR A 1 161 ? -16.367 -2.223 25.939 1.00 63.22 161 TYR A CA 1
ATOM 1287 C C . TYR A 1 161 ? -17.869 -2.248 25.632 1.00 63.22 161 TYR A C 1
ATOM 1289 O O . TYR A 1 161 ? -18.657 -1.772 26.442 1.00 63.22 161 TYR A O 1
ATOM 1297 N N . SER A 1 162 ? -18.261 -2.743 24.454 1.00 59.81 162 SER A N 1
ATOM 1298 C CA . SER A 1 162 ? -19.668 -2.885 24.061 1.00 59.81 162 SER A CA 1
ATOM 1299 C C . SER A 1 162 ? -20.262 -4.250 24.435 1.00 59.81 162 SER A C 1
ATOM 1301 O O . SER A 1 162 ? -21.464 -4.440 24.243 1.00 59.81 162 SER A O 1
ATOM 1303 N N . LYS A 1 163 ? -19.435 -5.191 24.900 1.00 53.81 163 LYS A N 1
ATOM 1304 C CA . LYS A 1 163 ? -19.830 -6.490 25.457 1.00 53.81 163 LYS A CA 1
ATOM 1305 C C . LYS A 1 163 ? -19.726 -6.442 26.973 1.00 53.81 163 LYS A C 1
ATOM 1307 O O . LYS A 1 163 ? -20.569 -7.103 27.609 1.00 53.81 163 LYS A O 1
#

Nearest PDB structures (foldseek):
  9had-assembly1_A  TM=4.462E-01  e=1.773E+00  Dermatophagoides farinae
  2yfb-assembly1_A  TM=5.482E-01  e=5.211E+00  Pseudomonas putida KT2440
  9csi-assembly1_A  TM=1.979E-01  e=1.600E+00  Acinetobacter baumannii

Mean predicted aligned error: 8.62 Å

Radius of gyration: 18.41 Å; Cα contacts (8 Å, |Δi|>4): 152; chains: 1; bounding box: 55×24×48 Å